Protein AF-A0A4R1R521-F1 (afdb_monomer)

Mean predicted aligned error: 3.1 Å

Nearest PDB structures (foldseek):
  2cay-assembly1_A  TM=6.892E-01  e=2.179E-04  Saccharomyces cerevisiae
  4kho-assembly1_A  TM=5.058E-01  e=1.022E-02  Thermochaetoides thermophila DSM 1495
  7nky-assembly1_Q  TM=4.926E-01  e=2.432E-02  Saccharomyces cerevisiae
  1v89-assembly1_A  TM=5.736E-01  e=7.802E-01  Homo sapiens

pLDDT: mean 95.19, std 4.78, range [71.81, 98.75]

Radius of gyration: 14.13 Å; Cα contacts (8 Å, |Δi|>4): 262; chains: 1; bounding box: 44×26×36 Å

Structure (mmCIF, N/CA/C/O backbone):
data_AF-A0A4R1R521-F1
#
_entry.id   AF-A0A4R1R521-F1
#
loop_
_atom_site.group_PDB
_atom_site.id
_atom_site.type_symbol
_atom_site.label_atom_id
_atom_site.label_alt_id
_atom_site.label_comp_id
_atom_site.label_asym_id
_atom_site.label_entity_id
_atom_site.label_seq_id
_atom_site.pdbx_PDB_ins_code
_atom_site.Cartn_x
_atom_site.Cartn_y
_atom_site.Cartn_z
_atom_site.occupancy
_atom_site.B_iso_or_equiv
_atom_site.auth_seq_id
_atom_site.auth_comp_id
_atom_site.auth_asym_id
_atom_site.auth_atom_id
_atom_site.pdbx_PDB_model_num
ATOM 1 N N . MET A 1 1 ? -5.331 -14.779 4.169 1.00 89.19 1 MET A N 1
ATOM 2 C CA . MET A 1 1 ? -5.510 -13.384 4.607 1.00 89.19 1 MET A CA 1
ATOM 3 C C . MET A 1 1 ? -6.998 -13.105 4.799 1.00 89.19 1 MET A C 1
ATOM 5 O O . MET A 1 1 ? -7.767 -13.283 3.865 1.00 89.19 1 MET A O 1
ATOM 9 N N . ASN A 1 2 ? -7.416 -12.733 6.007 1.00 93.88 2 ASN A N 1
ATOM 10 C CA . ASN A 1 2 ? -8.779 -12.344 6.363 1.00 93.88 2 ASN A CA 1
ATOM 11 C C . ASN A 1 2 ? -9.033 -10.861 6.036 1.00 93.88 2 ASN A C 1
ATOM 13 O O . ASN A 1 2 ? -8.809 -9.974 6.862 1.00 93.88 2 ASN A O 1
ATOM 17 N N . THR A 1 3 ? -9.507 -10.587 4.825 1.00 93.44 3 THR A N 1
ATOM 18 C CA . THR A 1 3 ? -9.765 -9.223 4.335 1.00 93.44 3 THR A CA 1
ATOM 19 C C . THR A 1 3 ? -10.976 -8.556 4.985 1.00 93.44 3 THR A C 1
ATOM 21 O O . THR A 1 3 ? -10.962 -7.340 5.160 1.00 93.44 3 THR A O 1
ATOM 24 N N . TYR A 1 4 ? -11.957 -9.334 5.460 1.00 95.19 4 TYR A N 1
ATOM 25 C CA . TYR A 1 4 ? -13.142 -8.830 6.173 1.00 95.19 4 TYR A CA 1
ATOM 26 C C . TYR A 1 4 ? -12.802 -8.030 7.435 1.00 95.19 4 TYR A C 1
ATOM 28 O O . TYR A 1 4 ? -13.605 -7.225 7.903 1.00 95.19 4 TYR A O 1
ATOM 36 N N . TYR A 1 5 ? -11.605 -8.210 8.002 1.00 97.44 5 TYR A N 1
ATOM 37 C CA . TYR A 1 5 ? -11.150 -7.370 9.105 1.00 97.44 5 TYR A CA 1
ATOM 38 C C . TYR A 1 5 ? -11.151 -5.877 8.736 1.00 97.44 5 TYR A C 1
ATOM 40 O O . TYR A 1 5 ? -11.484 -5.040 9.578 1.00 97.44 5 TYR A O 1
ATOM 48 N N . LEU A 1 6 ? -10.857 -5.526 7.481 1.00 97.69 6 LEU A N 1
ATOM 49 C CA . LEU A 1 6 ? -10.860 -4.133 7.036 1.00 97.69 6 LEU A CA 1
ATOM 50 C C . LEU A 1 6 ? -12.259 -3.499 7.107 1.00 97.69 6 LEU A C 1
ATOM 52 O O . LEU A 1 6 ? -12.378 -2.307 7.395 1.00 97.69 6 LEU A O 1
ATOM 56 N N . ASP A 1 7 ? -13.322 -4.292 6.950 1.00 97.81 7 ASP A N 1
ATOM 57 C CA . ASP A 1 7 ? -14.702 -3.832 7.133 1.00 97.81 7 ASP A CA 1
ATOM 58 C C . ASP A 1 7 ? -15.018 -3.494 8.593 1.00 97.81 7 ASP A C 1
ATOM 60 O O . ASP A 1 7 ? -15.930 -2.712 8.865 1.00 97.81 7 ASP A O 1
ATOM 64 N N . THR A 1 8 ? -14.251 -4.018 9.549 1.00 97.69 8 THR A N 1
ATOM 65 C CA . THR A 1 8 ? -14.429 -3.717 10.979 1.00 97.69 8 THR A CA 1
ATOM 66 C C . THR A 1 8 ? -13.727 -2.429 11.410 1.00 97.69 8 THR A C 1
ATOM 68 O O . THR A 1 8 ? -14.077 -1.850 12.439 1.00 97.69 8 THR A O 1
ATOM 71 N N . LEU A 1 9 ? -12.759 -1.947 10.622 1.00 98.06 9 LEU A N 1
ATOM 72 C CA . LEU A 1 9 ? -12.000 -0.744 10.950 1.00 98.06 9 LEU A CA 1
ATOM 73 C C . LEU A 1 9 ? -12.882 0.512 10.864 1.00 98.06 9 LEU A C 1
ATOM 75 O O . LEU A 1 9 ? -13.748 0.607 9.987 1.00 98.06 9 LEU A O 1
ATOM 79 N N . PRO A 1 10 ? -12.678 1.507 11.744 1.00 97.62 10 PRO A N 1
ATOM 80 C CA . PRO A 1 10 ? -13.381 2.776 11.632 1.00 97.62 10 PRO A CA 1
ATOM 81 C C . PRO A 1 10 ? -12.976 3.496 10.342 1.00 97.62 10 PRO A C 1
ATOM 83 O O . PRO A 1 10 ? -11.815 3.458 9.932 1.00 97.62 10 PRO A O 1
ATOM 86 N N . GLU A 1 11 ? -13.930 4.189 9.724 1.00 98.38 11 GLU A N 1
ATOM 87 C CA . GLU A 1 11 ? -13.616 5.100 8.628 1.00 98.38 11 GLU A CA 1
ATOM 88 C C . GLU A 1 11 ? -12.744 6.253 9.142 1.00 98.38 11 GLU A C 1
ATOM 90 O O . GLU A 1 11 ? -13.015 6.857 10.184 1.00 98.38 11 GLU A O 1
ATOM 95 N N . ILE A 1 12 ? -11.700 6.579 8.386 1.00 97.94 12 ILE A N 1
ATOM 96 C CA . ILE A 1 12 ? -10.869 7.755 8.609 1.00 97.94 12 ILE A CA 1
ATOM 97 C C . ILE A 1 12 ? -11.081 8.776 7.494 1.00 97.94 12 ILE A C 1
ATOM 99 O O . ILE A 1 12 ? -11.589 8.485 6.414 1.00 97.94 12 ILE A O 1
ATOM 103 N N . LYS A 1 13 ? -10.620 10.005 7.730 1.00 97.81 13 LYS A N 1
ATOM 104 C CA . LYS A 1 13 ? -10.702 11.080 6.740 1.00 97.81 13 LYS A CA 1
ATOM 105 C C . LYS A 1 13 ? -10.056 10.660 5.414 1.00 97.81 13 LYS A C 1
ATOM 107 O O . LYS A 1 13 ? -8.861 10.363 5.380 1.00 97.81 13 LYS A O 1
ATOM 112 N N . ASN A 1 14 ? -10.801 10.800 4.315 1.00 97.62 14 ASN A N 1
ATOM 113 C CA . ASN A 1 14 ? -10.278 10.715 2.950 1.00 97.62 14 ASN A CA 1
ATOM 114 C C . ASN A 1 14 ? -9.360 11.918 2.638 1.00 97.62 14 ASN A C 1
ATOM 116 O O . ASN A 1 14 ? -9.720 12.875 1.950 1.00 97.62 14 ASN A O 1
ATOM 120 N N . LYS A 1 15 ? -8.158 11.900 3.222 1.00 97.31 15 LYS A N 1
ATOM 121 C CA . LYS A 1 15 ? -7.185 13.000 3.222 1.00 97.31 15 LYS A CA 1
ATOM 122 C C . LYS A 1 15 ? -6.751 13.408 1.816 1.00 97.31 15 LYS A C 1
ATOM 124 O O . LYS A 1 15 ? -6.493 14.589 1.589 1.00 97.31 15 LYS A O 1
ATOM 129 N N . TYR A 1 16 ? -6.670 12.445 0.902 1.00 96.88 16 TYR A N 1
ATOM 130 C CA . TYR A 1 16 ? -6.206 12.656 -0.468 1.00 96.88 16 TYR A CA 1
ATOM 131 C C . TYR A 1 16 ? -7.339 12.749 -1.488 1.00 96.88 16 TYR A C 1
ATOM 133 O O . TYR A 1 16 ? -7.056 12.887 -2.671 1.00 96.88 16 TYR A O 1
ATOM 141 N N . LYS A 1 17 ? -8.600 12.753 -1.028 1.00 96.62 17 LYS A N 1
ATOM 142 C CA . LYS A 1 17 ? -9.797 12.919 -1.864 1.00 96.62 17 LYS A CA 1
ATOM 143 C C . LYS A 1 17 ? -9.856 11.912 -3.021 1.00 96.62 17 LYS A C 1
ATOM 145 O O . LYS A 1 17 ? -10.200 12.285 -4.139 1.00 96.62 17 LYS A O 1
ATOM 150 N N . VAL A 1 18 ? -9.500 10.653 -2.756 1.00 96.50 18 VAL A N 1
ATOM 151 C CA . VAL A 1 18 ? -9.624 9.589 -3.765 1.00 96.50 18 VAL A CA 1
ATOM 152 C C . VAL A 1 18 ? -11.097 9.339 -4.084 1.00 96.50 18 VAL A C 1
ATOM 154 O O . VAL A 1 18 ? -11.954 9.544 -3.218 1.00 96.50 18 VAL A O 1
ATOM 157 N N . ASN A 1 19 ? -11.383 8.899 -5.307 1.00 96.31 19 ASN A N 1
ATOM 158 C CA . ASN A 1 19 ? -12.733 8.515 -5.699 1.00 96.31 19 ASN A CA 1
ATOM 159 C C . ASN A 1 19 ? -13.084 7.153 -5.084 1.00 96.31 19 ASN A C 1
ATOM 161 O O . ASN A 1 19 ? -12.419 6.159 -5.379 1.00 96.31 19 ASN A O 1
ATOM 165 N N . LEU A 1 20 ? -14.100 7.130 -4.223 1.00 97.19 20 LEU A N 1
ATOM 166 C CA . LEU A 1 20 ? -14.534 5.925 -3.518 1.00 97.19 20 LEU A CA 1
ATOM 167 C C . LEU A 1 20 ? -15.644 5.222 -4.298 1.00 97.19 20 LEU A C 1
ATOM 169 O O . LEU A 1 20 ? -16.558 5.866 -4.815 1.00 97.19 20 LEU A O 1
ATOM 173 N N . GLN A 1 21 ? -15.568 3.898 -4.357 1.00 95.38 21 GLN A N 1
ATOM 174 C CA . GLN A 1 21 ? -16.639 3.054 -4.870 1.00 95.38 21 GLN A CA 1
ATOM 175 C C . GLN A 1 21 ? -17.781 2.924 -3.842 1.00 95.38 21 GLN A C 1
ATOM 177 O O . GLN A 1 21 ? -17.592 3.204 -2.653 1.00 95.38 21 GLN A O 1
ATOM 182 N N . PRO A 1 22 ? -18.995 2.514 -4.256 1.00 96.25 22 PRO A N 1
ATOM 183 C CA . PRO A 1 22 ? -20.082 2.247 -3.319 1.00 96.25 22 PRO A CA 1
ATOM 184 C C . PRO A 1 22 ? -19.669 1.256 -2.219 1.00 96.25 22 PRO A C 1
ATOM 186 O O . PRO A 1 22 ? -19.156 0.177 -2.501 1.00 96.25 22 PRO A O 1
ATOM 189 N N . GLY A 1 23 ? -19.895 1.624 -0.954 1.00 95.00 23 GLY A N 1
ATOM 190 C CA . GLY A 1 23 ? -19.520 0.800 0.204 1.00 95.00 23 GLY A CA 1
ATOM 191 C C . GLY A 1 23 ? -18.025 0.815 0.554 1.00 95.00 23 GLY A C 1
ATOM 192 O O . GLY A 1 23 ? -17.607 0.113 1.476 1.00 95.00 23 GLY A O 1
ATOM 193 N N . GLU A 1 24 ? -17.218 1.606 -0.155 1.00 97.38 24 GLU A N 1
ATOM 194 C CA . GLU A 1 24 ? -15.798 1.768 0.126 1.00 97.38 24 GLU A CA 1
ATOM 195 C C . GLU A 1 24 ? -15.579 2.864 1.180 1.00 97.38 24 GLU A C 1
ATOM 197 O O . GLU A 1 24 ? -16.088 3.980 1.061 1.00 97.38 24 GLU A O 1
ATOM 202 N N . LYS A 1 25 ? -14.789 2.559 2.211 1.00 98.00 25 LYS A N 1
ATOM 203 C CA . LYS A 1 25 ? -14.375 3.503 3.256 1.00 98.00 25 LYS A CA 1
ATOM 204 C C . LYS A 1 25 ? -12.867 3.520 3.397 1.00 98.00 25 LYS A C 1
ATOM 206 O O . LYS A 1 25 ? -12.207 2.488 3.298 1.00 98.00 25 LYS A O 1
ATOM 211 N N . VAL A 1 26 ? -12.310 4.692 3.675 1.00 98.69 26 VAL A N 1
ATOM 212 C CA . VAL A 1 26 ? -10.871 4.830 3.915 1.00 98.69 26 VAL A CA 1
ATOM 213 C C . VAL A 1 26 ? -10.543 4.327 5.316 1.00 98.69 26 VAL A C 1
ATOM 215 O O . VAL A 1 26 ? -11.147 4.781 6.282 1.00 98.69 26 VAL A O 1
ATOM 218 N N . VAL A 1 27 ? -9.562 3.433 5.433 1.00 98.56 27 VAL A N 1
ATOM 219 C CA . VAL A 1 27 ? -9.132 2.853 6.720 1.00 98.56 27 VAL A CA 1
ATOM 220 C C . VAL A 1 27 ? -7.688 3.209 7.069 1.00 98.56 27 VAL A C 1
ATOM 222 O O . VAL A 1 27 ? -7.311 3.205 8.238 1.00 98.56 27 VAL A O 1
ATOM 225 N N . PHE A 1 28 ? -6.876 3.587 6.078 1.00 98.62 28 PHE A N 1
ATOM 226 C CA . PHE A 1 28 ? -5.509 4.051 6.297 1.00 98.62 28 PHE A CA 1
ATOM 227 C C . PHE A 1 28 ? -5.060 5.019 5.194 1.00 98.62 28 PHE A C 1
ATOM 229 O O . PHE A 1 28 ? -5.441 4.896 4.033 1.00 98.62 28 PHE A O 1
ATOM 236 N N . THR A 1 29 ? -4.239 6.010 5.555 1.00 98.56 29 THR A N 1
ATOM 237 C CA . THR A 1 29 ? -3.585 6.904 4.588 1.00 98.56 29 THR A CA 1
ATOM 238 C C . THR A 1 29 ? -2.172 7.228 5.046 1.00 98.56 29 THR A C 1
ATOM 240 O O . THR A 1 29 ? -1.942 7.439 6.236 1.00 98.56 29 THR A O 1
ATOM 243 N N . ALA A 1 30 ? -1.233 7.343 4.109 1.00 98.25 30 ALA A N 1
ATOM 244 C CA . ALA A 1 30 ? 0.150 7.692 4.418 1.00 98.25 30 ALA A CA 1
ATOM 245 C C . ALA A 1 30 ? 0.811 8.509 3.303 1.00 98.25 30 ALA A C 1
ATOM 247 O O . ALA A 1 30 ? 0.355 8.522 2.159 1.00 98.25 30 ALA A O 1
ATOM 248 N N . LYS A 1 31 ? 1.885 9.221 3.660 1.00 97.75 31 LYS A N 1
ATOM 249 C CA . LYS A 1 31 ? 2.886 9.710 2.700 1.00 97.75 31 LYS A CA 1
ATOM 250 C C . LYS A 1 31 ? 4.139 8.844 2.867 1.00 97.75 31 LYS A C 1
ATOM 252 O O . LYS A 1 31 ? 4.851 9.043 3.861 1.00 97.75 31 LYS A O 1
ATOM 257 N N . PRO A 1 32 ? 4.375 7.857 1.988 1.00 97.19 32 PRO A N 1
ATOM 258 C CA . PRO A 1 32 ? 5.543 6.996 2.092 1.00 97.19 32 PRO A CA 1
ATOM 259 C C . PRO A 1 32 ? 6.820 7.785 1.755 1.00 97.19 32 PRO A C 1
ATOM 261 O O . PRO A 1 32 ? 6.760 8.907 1.262 1.00 97.19 32 PRO A O 1
ATOM 264 N N . TYR A 1 33 ? 7.985 7.199 2.026 1.00 96.62 33 TYR A N 1
ATOM 265 C CA . TYR A 1 33 ? 9.247 7.616 1.401 1.00 96.62 33 TYR A CA 1
ATOM 266 C C . TYR A 1 33 ? 9.301 7.231 -0.081 1.00 96.62 33 TYR A C 1
ATOM 268 O O . TYR A 1 33 ? 10.040 7.829 -0.851 1.00 96.62 33 TYR A O 1
ATOM 276 N N . GLY A 1 34 ? 8.530 6.214 -0.455 1.00 97.12 34 GLY A N 1
ATOM 277 C CA . GLY A 1 34 ? 8.346 5.760 -1.818 1.00 97.12 34 GLY A CA 1
ATOM 278 C C . GLY A 1 34 ? 7.652 4.405 -1.848 1.00 97.12 34 GLY A C 1
ATOM 279 O O . GLY A 1 34 ? 7.460 3.753 -0.812 1.00 97.12 34 GLY A O 1
ATOM 280 N N . PHE A 1 35 ? 7.283 3.980 -3.046 1.00 97.75 35 PHE A N 1
ATOM 281 C CA . PHE A 1 35 ? 6.857 2.616 -3.304 1.00 97.75 35 PHE A CA 1
ATOM 282 C C . PHE A 1 35 ? 7.507 2.084 -4.576 1.00 97.75 35 PHE A C 1
ATOM 284 O O . PHE A 1 35 ? 7.873 2.835 -5.482 1.00 97.75 35 PHE A O 1
ATOM 291 N N . ALA A 1 36 ? 7.699 0.776 -4.608 1.00 96.56 36 ALA A N 1
ATOM 292 C CA . ALA A 1 36 ? 8.455 0.089 -5.640 1.00 96.56 36 ALA A CA 1
ATOM 293 C C . ALA A 1 36 ? 7.770 -1.223 -6.021 1.00 96.56 36 ALA A C 1
ATOM 295 O O . ALA A 1 36 ? 6.921 -1.721 -5.283 1.00 96.56 36 ALA A O 1
ATOM 296 N N . ALA A 1 37 ? 8.172 -1.803 -7.146 1.00 95.94 37 ALA A N 1
ATOM 297 C CA . ALA A 1 37 ? 7.885 -3.197 -7.448 1.00 95.94 37 ALA A CA 1
ATOM 298 C C . ALA A 1 37 ? 8.545 -4.122 -6.406 1.00 95.94 37 ALA A C 1
ATOM 300 O O . ALA A 1 37 ? 9.496 -3.740 -5.714 1.00 95.94 37 ALA A O 1
ATOM 301 N N . ASP A 1 38 ? 8.097 -5.371 -6.335 1.00 94.81 38 ASP A N 1
ATOM 302 C CA . ASP A 1 38 ? 8.684 -6.435 -5.517 1.00 94.81 38 ASP A CA 1
ATOM 303 C C . ASP A 1 38 ? 10.166 -6.680 -5.818 1.00 94.81 38 ASP A C 1
ATOM 305 O O . ASP A 1 38 ? 10.883 -7.151 -4.941 1.00 94.81 38 ASP A O 1
ATOM 309 N N . THR A 1 39 ? 10.649 -6.296 -6.999 1.00 92.19 39 THR A N 1
ATOM 310 C CA . THR A 1 39 ? 12.066 -6.326 -7.401 1.00 92.19 39 THR A CA 1
ATOM 311 C C . THR A 1 39 ? 12.885 -5.143 -6.871 1.00 92.19 39 THR A C 1
ATOM 313 O O . THR A 1 39 ? 14.114 -5.194 -6.869 1.00 92.19 39 THR A O 1
ATOM 316 N N . GLY A 1 40 ? 12.230 -4.090 -6.372 1.00 92.62 40 GLY A N 1
ATOM 317 C CA . GLY A 1 40 ? 12.853 -2.848 -5.909 1.00 92.62 40 GLY A CA 1
ATOM 318 C C . GLY A 1 40 ? 12.873 -1.715 -6.942 1.00 92.62 40 GLY A C 1
ATOM 319 O O . GLY A 1 40 ? 13.330 -0.624 -6.607 1.00 92.62 40 GLY A O 1
ATOM 320 N N . THR A 1 41 ? 12.361 -1.926 -8.161 1.00 93.12 41 THR A N 1
ATOM 321 C CA . THR A 1 41 ? 12.198 -0.854 -9.160 1.00 93.12 41 THR A CA 1
ATOM 322 C C . THR A 1 41 ? 11.263 0.229 -8.627 1.00 93.12 41 THR A C 1
ATOM 324 O O . THR A 1 41 ? 10.111 -0.061 -8.311 1.00 93.12 41 THR A O 1
ATOM 327 N N . LEU A 1 42 ? 11.750 1.468 -8.529 1.00 94.19 42 LEU A N 1
ATOM 328 C CA . LEU A 1 42 ? 10.987 2.592 -7.985 1.00 94.19 42 LEU A CA 1
ATOM 329 C C . LEU A 1 42 ? 9.777 2.919 -8.874 1.00 94.19 42 LEU A C 1
ATOM 331 O O . LEU A 1 42 ? 9.926 3.116 -10.078 1.00 94.19 42 LEU A O 1
ATOM 335 N N . LEU A 1 43 ? 8.595 3.002 -8.261 1.00 95.19 43 LEU A N 1
ATOM 336 C CA . LEU A 1 43 ? 7.332 3.342 -8.926 1.00 95.19 43 LEU A CA 1
ATOM 337 C C . LEU A 1 43 ? 6.793 4.704 -8.476 1.00 95.19 43 LEU A C 1
ATOM 339 O O . LEU A 1 43 ? 6.108 5.376 -9.243 1.00 95.19 43 LEU A O 1
ATOM 343 N N . GLY A 1 44 ? 7.121 5.130 -7.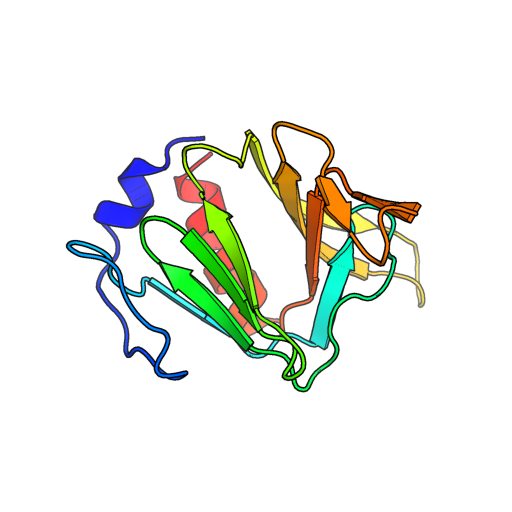258 1.00 96.62 44 GLY A N 1
ATOM 344 C CA . GLY A 1 44 ? 6.813 6.459 -6.749 1.00 96.62 44 GLY A CA 1
ATOM 345 C C . GLY A 1 44 ? 7.734 6.849 -5.600 1.00 96.62 44 GLY A C 1
ATOM 346 O O . GLY A 1 44 ? 8.237 5.990 -4.874 1.00 96.62 44 GLY A O 1
ATOM 347 N N . ASP A 1 45 ? 7.958 8.149 -5.446 1.00 95.81 45 ASP A N 1
ATOM 348 C CA . ASP A 1 45 ? 8.868 8.750 -4.468 1.00 95.81 45 ASP A CA 1
ATOM 349 C C . ASP A 1 45 ? 8.111 9.338 -3.258 1.00 95.81 45 ASP A C 1
ATOM 351 O O . ASP A 1 45 ? 6.977 8.944 -2.963 1.00 95.81 45 ASP A O 1
ATOM 355 N N . ASP A 1 46 ? 8.726 10.276 -2.538 1.00 94.56 46 ASP A N 1
ATOM 356 C CA . ASP A 1 46 ? 8.172 10.904 -1.337 1.00 94.56 46 ASP A CA 1
ATOM 357 C C . ASP A 1 46 ? 7.035 11.909 -1.613 1.00 94.56 46 ASP A C 1
ATOM 359 O O . ASP A 1 46 ? 6.368 12.374 -0.678 1.00 94.56 46 ASP A O 1
ATOM 363 N N . THR A 1 47 ? 6.758 12.204 -2.887 1.00 96.12 47 THR A N 1
ATOM 364 C CA . THR A 1 47 ? 5.565 12.948 -3.312 1.00 96.12 47 THR A CA 1
ATOM 365 C C . THR A 1 47 ? 4.318 12.064 -3.377 1.00 96.12 47 THR A C 1
ATOM 367 O O . THR A 1 47 ? 3.194 12.586 -3.377 1.00 96.12 47 THR A O 1
ATOM 370 N N . SER A 1 48 ? 4.511 10.741 -3.348 1.00 97.94 48 SER A N 1
ATOM 371 C CA . SER A 1 48 ? 3.445 9.750 -3.459 1.00 97.94 48 SER A CA 1
ATOM 372 C C . SER A 1 48 ? 2.462 9.789 -2.287 1.00 97.94 48 SER A C 1
ATOM 374 O O . SER A 1 48 ? 2.742 10.272 -1.182 1.00 97.94 48 SER A O 1
ATOM 376 N N . ARG A 1 49 ? 1.271 9.239 -2.518 1.00 98.31 49 ARG A N 1
ATOM 377 C CA . ARG A 1 49 ? 0.174 9.154 -1.552 1.00 98.31 49 ARG A CA 1
ATOM 378 C C . ARG A 1 49 ? -0.397 7.750 -1.584 1.00 98.31 49 ARG A C 1
ATOM 380 O O . ARG A 1 49 ? -0.792 7.269 -2.639 1.00 98.31 49 ARG A O 1
ATOM 387 N N . ILE A 1 50 ? -0.456 7.115 -0.417 1.00 98.50 50 ILE A N 1
ATOM 388 C CA . ILE A 1 50 ? -1.100 5.811 -0.272 1.00 98.50 50 ILE A CA 1
ATOM 389 C C . ILE A 1 50 ? -2.416 6.006 0.466 1.00 98.50 50 ILE A C 1
ATOM 391 O O . ILE A 1 50 ? -2.430 6.584 1.559 1.00 98.50 50 ILE A O 1
ATOM 395 N N . THR A 1 51 ? -3.495 5.508 -0.124 1.00 98.75 51 THR A N 1
ATOM 396 C CA . THR A 1 51 ? -4.794 5.337 0.522 1.00 98.75 51 THR A CA 1
ATOM 397 C C . THR A 1 51 ? -5.128 3.856 0.526 1.00 98.75 51 THR A C 1
ATOM 399 O O . THR A 1 51 ? -5.090 3.216 -0.515 1.00 98.75 51 THR A O 1
ATOM 402 N N . VAL A 1 52 ? -5.476 3.318 1.687 1.00 98.62 52 VAL A N 1
ATOM 403 C CA . VAL A 1 52 ? -6.030 1.971 1.813 1.00 98.62 52 VAL A CA 1
ATOM 404 C C . VAL A 1 52 ? -7.471 2.116 2.259 1.00 98.62 52 VAL A C 1
ATOM 406 O O . VAL A 1 52 ? -7.777 2.841 3.216 1.00 98.62 52 VAL A O 1
ATOM 409 N N . THR A 1 53 ? -8.350 1.441 1.543 1.00 98.75 53 THR A N 1
ATOM 410 C CA . THR A 1 53 ? -9.762 1.324 1.871 1.00 98.75 53 THR A CA 1
ATOM 411 C C . THR A 1 53 ? -10.054 -0.077 2.390 1.00 98.75 53 THR A C 1
ATOM 413 O O . THR A 1 53 ? -9.157 -0.915 2.489 1.00 98.75 53 THR A O 1
ATOM 416 N N . ASN A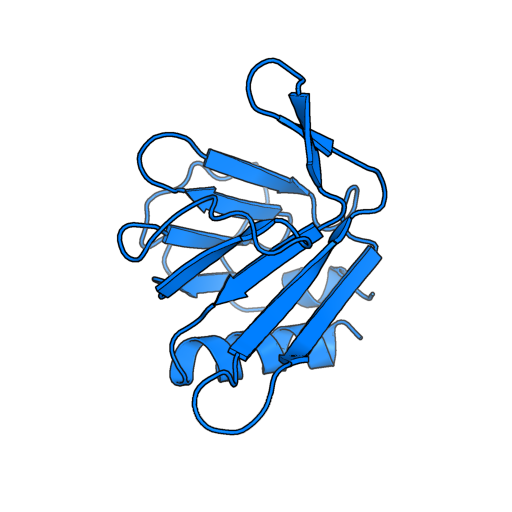 1 54 ? -11.305 -0.351 2.741 1.00 98.38 54 ASN A N 1
ATOM 417 C CA . ASN A 1 54 ? -11.727 -1.715 3.039 1.00 98.38 54 ASN A CA 1
ATOM 418 C C . ASN A 1 54 ? -11.733 -2.654 1.821 1.00 98.38 54 ASN A C 1
ATOM 420 O O . ASN A 1 54 ? -11.895 -3.853 2.008 1.00 98.38 54 ASN A O 1
ATOM 424 N N . GLN A 1 55 ? -11.531 -2.138 0.604 1.00 98.12 55 GLN A N 1
ATOM 425 C CA . GLN A 1 55 ? -11.591 -2.929 -0.629 1.00 98.12 55 GLN A CA 1
ATOM 426 C C . GLN A 1 55 ? -10.285 -2.883 -1.434 1.00 98.12 55 GLN A C 1
ATOM 428 O O . GLN A 1 55 ? -9.906 -3.872 -2.053 1.00 98.12 55 GLN A O 1
ATOM 433 N N . ARG A 1 56 ? -9.574 -1.748 -1.438 1.00 98.19 56 ARG A N 1
ATOM 434 C CA . ARG A 1 56 ? -8.464 -1.485 -2.363 1.00 98.19 56 ARG A CA 1
ATOM 435 C C . ARG A 1 56 ? -7.288 -0.774 -1.705 1.00 98.19 56 ARG A C 1
ATOM 437 O O . ARG A 1 56 ? -7.434 -0.031 -0.732 1.00 98.19 56 ARG A O 1
ATOM 444 N N . ILE A 1 57 ? -6.111 -0.935 -2.302 1.00 98.44 57 ILE A N 1
ATOM 445 C CA . ILE A 1 57 ? -4.962 -0.050 -2.088 1.00 98.44 57 ILE A CA 1
ATOM 446 C C . ILE A 1 57 ? -4.843 0.859 -3.309 1.00 98.44 57 ILE A C 1
ATOM 448 O O . ILE A 1 57 ? -4.760 0.385 -4.438 1.00 98.44 57 ILE A O 1
ATOM 452 N N . LEU A 1 58 ? -4.807 2.168 -3.075 1.00 98.44 58 LEU A N 1
ATOM 453 C CA . LEU A 1 58 ? -4.541 3.182 -4.086 1.00 98.44 58 LEU A CA 1
ATOM 454 C C . LEU A 1 58 ? -3.171 3.808 -3.820 1.00 98.44 58 LEU A C 1
ATOM 456 O O . LEU A 1 58 ? -2.966 4.444 -2.780 1.00 98.44 58 LEU A O 1
ATOM 460 N N . ALA A 1 59 ? -2.245 3.640 -4.762 1.00 97.88 59 ALA A N 1
ATOM 461 C CA . ALA A 1 59 ? -0.919 4.244 -4.731 1.00 97.88 59 ALA A CA 1
ATOM 462 C C . ALA A 1 59 ? -0.781 5.288 -5.847 1.00 97.88 59 ALA A C 1
ATOM 464 O O . ALA A 1 59 ? -0.614 4.959 -7.019 1.00 97.88 59 ALA A O 1
ATOM 465 N N . ASP A 1 60 ? -0.868 6.559 -5.466 1.00 97.50 60 ASP A N 1
ATOM 466 C CA . ASP A 1 60 ? -0.768 7.721 -6.352 1.00 97.50 60 ASP A CA 1
ATOM 467 C C . ASP A 1 60 ? 0.668 8.260 -6.322 1.00 97.50 60 ASP A C 1
ATOM 469 O O . ASP A 1 60 ? 1.137 8.692 -5.268 1.00 97.50 60 ASP A O 1
ATOM 473 N N . ASN A 1 61 ? 1.368 8.232 -7.459 1.00 96.06 61 ASN A N 1
ATOM 474 C CA . ASN A 1 61 ? 2.722 8.785 -7.608 1.00 96.06 61 ASN A CA 1
ATOM 475 C C . ASN A 1 61 ? 2.737 10.172 -8.277 1.00 96.06 61 ASN A C 1
ATOM 477 O O . ASN A 1 61 ? 3.778 10.607 -8.761 1.00 96.06 61 ASN A O 1
ATOM 481 N N . THR A 1 62 ? 1.590 10.854 -8.347 1.00 94.69 62 THR A N 1
ATOM 482 C CA . THR A 1 62 ? 1.332 12.134 -9.037 1.00 94.69 62 THR A CA 1
ATOM 483 C C . THR A 1 62 ? 1.323 12.093 -10.568 1.00 94.69 62 THR A C 1
ATOM 485 O O . THR A 1 62 ? 0.793 13.015 -11.187 1.00 94.69 62 THR A O 1
ATOM 488 N N . LEU A 1 63 ? 1.842 11.027 -11.183 1.00 91.88 63 LEU A N 1
ATOM 489 C CA . LEU A 1 63 ? 1.776 10.782 -12.630 1.00 91.88 63 LEU A CA 1
ATOM 490 C C . LEU A 1 63 ? 0.648 9.810 -13.000 1.00 91.88 63 LEU A C 1
ATOM 492 O O . LEU A 1 63 ? 0.127 9.851 -14.112 1.00 91.88 63 LEU A O 1
ATOM 496 N N . GLY A 1 64 ? 0.271 8.941 -12.068 1.00 92.06 64 GLY A N 1
ATOM 497 C CA . GLY A 1 64 ? -0.792 7.963 -12.210 1.00 92.06 64 GLY A CA 1
ATOM 498 C C . GLY A 1 64 ? -1.125 7.300 -10.878 1.00 92.06 64 GLY A C 1
ATOM 499 O O . GLY A 1 64 ? -0.397 7.426 -9.889 1.00 92.06 64 GLY A O 1
ATOM 500 N N . ILE A 1 65 ? -2.248 6.588 -10.869 1.00 94.19 65 ILE A N 1
ATOM 501 C CA . ILE A 1 65 ? -2.742 5.866 -9.700 1.00 94.19 65 ILE A CA 1
ATOM 502 C C . ILE A 1 65 ? -2.697 4.377 -10.011 1.00 94.19 65 ILE A C 1
ATOM 504 O O . ILE A 1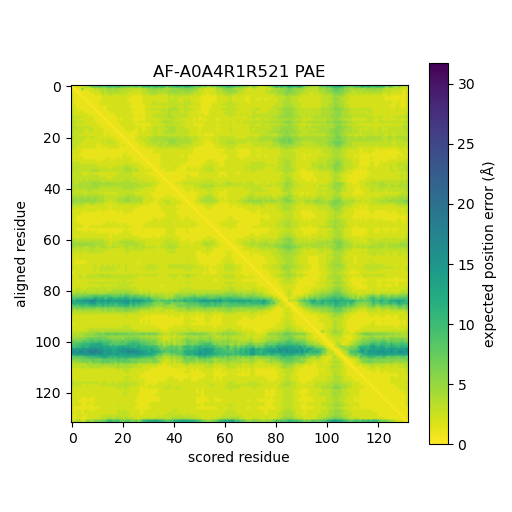 65 ? -3.234 3.925 -11.020 1.00 94.19 65 ILE A O 1
ATOM 508 N N . TRP A 1 66 ? -2.052 3.630 -9.126 1.00 93.75 66 TRP A N 1
ATOM 509 C CA . TRP A 1 66 ? -2.108 2.180 -9.104 1.00 93.75 66 TRP A CA 1
ATOM 510 C C . TRP A 1 66 ? -3.228 1.760 -8.169 1.00 93.75 66 TRP A C 1
ATOM 512 O O . TRP A 1 66 ? -3.221 2.129 -6.994 1.00 93.75 66 TRP A O 1
ATOM 522 N N . GLU A 1 67 ? -4.179 1.003 -8.696 1.00 95.88 67 GLU A N 1
ATOM 523 C CA . GLU A 1 67 ? -5.306 0.471 -7.942 1.00 95.88 67 GLU A CA 1
ATOM 524 C C . GLU A 1 67 ? -5.130 -1.038 -7.808 1.00 95.88 67 GLU A C 1
ATOM 526 O O . GLU A 1 67 ? -4.925 -1.733 -8.800 1.00 95.88 67 GLU A O 1
ATOM 531 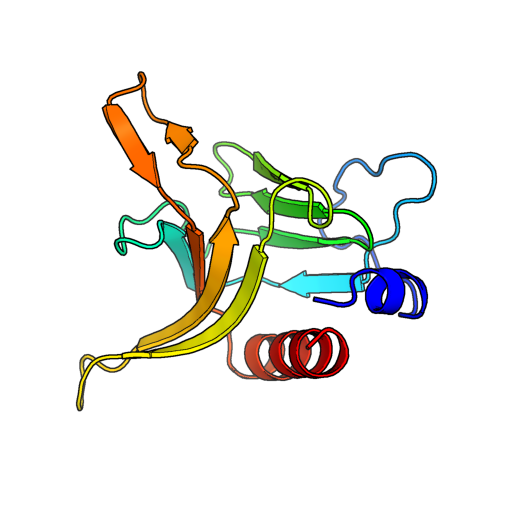N N . ILE A 1 68 ? -5.160 -1.522 -6.571 1.00 96.75 68 ILE A N 1
ATOM 532 C CA . ILE A 1 68 ? -4.976 -2.930 -6.219 1.00 96.75 68 ILE A CA 1
ATOM 533 C C . ILE A 1 68 ? -6.236 -3.378 -5.496 1.00 96.75 68 ILE A C 1
ATOM 535 O O . ILE A 1 68 ? -6.539 -2.825 -4.434 1.00 96.75 68 ILE A O 1
ATOM 539 N N . ASP A 1 69 ? -6.951 -4.360 -6.037 1.00 96.94 69 ASP A N 1
ATOM 540 C CA . ASP A 1 69 ? -8.066 -4.980 -5.329 1.00 96.94 69 ASP A CA 1
ATOM 541 C C . ASP A 1 69 ? -7.525 -5.950 -4.273 1.00 96.94 69 ASP A C 1
ATOM 543 O O . ASP A 1 69 ? -6.764 -6.870 -4.570 1.00 96.94 69 ASP A O 1
ATOM 547 N N . ILE A 1 70 ? -7.864 -5.720 -3.005 1.00 96.81 70 ILE A N 1
ATOM 548 C CA . ILE A 1 70 ? -7.293 -6.496 -1.900 1.00 96.81 70 ILE A CA 1
ATOM 549 C C . ILE A 1 70 ? -7.818 -7.936 -1.909 1.00 96.81 70 ILE A C 1
ATOM 551 O O . ILE A 1 70 ? -7.077 -8.845 -1.540 1.00 96.81 70 ILE A O 1
ATOM 555 N N . VAL A 1 71 ? -9.076 -8.152 -2.296 1.00 95.06 71 VAL A N 1
ATOM 556 C CA . VAL A 1 71 ? -9.694 -9.484 -2.297 1.00 95.06 71 VAL A CA 1
ATOM 557 C C . VAL A 1 71 ? -9.283 -10.253 -3.544 1.00 95.06 71 VAL A C 1
ATOM 559 O O . VAL A 1 71 ? -8.916 -11.423 -3.451 1.00 95.06 71 VAL A O 1
ATOM 562 N N . GLU A 1 72 ? -9.329 -9.590 -4.696 1.00 95.56 72 GLU A N 1
ATOM 563 C CA . GLU A 1 72 ? -9.114 -10.235 -5.988 1.00 95.56 72 GLU A CA 1
ATOM 564 C C . GLU A 1 72 ? -7.638 -10.361 -6.355 1.00 95.56 72 GLU A C 1
ATOM 566 O O . GLU A 1 72 ? -7.279 -11.321 -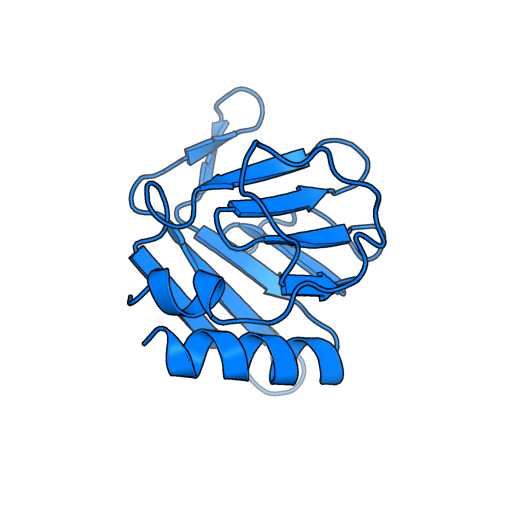7.033 1.00 95.56 72 GLU A O 1
ATOM 571 N N . ASP A 1 73 ? -6.770 -9.432 -5.942 1.00 96.62 73 ASP A N 1
ATOM 572 C CA . ASP A 1 73 ? -5.384 -9.410 -6.415 1.00 96.62 73 ASP A CA 1
ATOM 573 C C . ASP A 1 73 ? -4.340 -9.789 -5.353 1.00 96.62 73 ASP A C 1
ATOM 575 O O . ASP A 1 73 ? -3.241 -10.195 -5.731 1.00 96.62 73 ASP A O 1
ATOM 579 N N . VAL A 1 74 ? -4.616 -9.682 -4.046 1.00 97.31 74 VAL A N 1
ATOM 580 C CA . VAL A 1 74 ? -3.582 -9.837 -3.000 1.00 97.31 74 VAL A CA 1
ATOM 581 C C . VAL A 1 74 ? -3.615 -11.212 -2.330 1.00 97.31 74 VAL A C 1
ATOM 583 O O . VAL A 1 74 ? -4.623 -11.636 -1.773 1.00 97.31 74 VAL A O 1
ATOM 586 N N . VAL A 1 75 ? -2.462 -11.887 -2.299 1.00 96.25 75 VAL A N 1
ATOM 587 C CA . VAL A 1 75 ? -2.290 -13.188 -1.621 1.00 96.25 75 VAL A CA 1
ATOM 588 C C . VAL A 1 75 ? -1.740 -13.027 -0.209 1.00 96.25 75 VAL A C 1
ATOM 590 O O . VAL A 1 75 ? -2.117 -13.770 0.697 1.00 96.25 75 VAL A O 1
ATOM 593 N N . ASP A 1 76 ? -0.835 -12.068 -0.023 1.00 96.62 76 ASP A N 1
ATOM 594 C CA . ASP A 1 76 ? -0.134 -11.862 1.238 1.00 96.62 76 ASP A CA 1
ATOM 595 C C . ASP A 1 76 ? 0.239 -10.394 1.436 1.00 96.62 76 ASP A C 1
ATOM 597 O O . ASP A 1 76 ? 0.612 -9.693 0.491 1.00 96.62 76 ASP A O 1
ATOM 601 N N . MET A 1 77 ? 0.188 -9.951 2.689 1.00 98.12 77 MET A N 1
ATOM 602 C CA . MET A 1 77 ? 0.750 -8.683 3.122 1.00 98.12 77 MET A CA 1
ATOM 603 C C . MET A 1 77 ? 1.604 -8.942 4.348 1.00 98.12 77 MET A C 1
ATOM 605 O O . MET A 1 77 ? 1.138 -9.530 5.320 1.00 98.12 77 MET A O 1
ATOM 609 N N . ARG A 1 78 ? 2.847 -8.469 4.336 1.00 97.00 78 ARG A N 1
ATOM 610 C CA . ARG A 1 78 ? 3.726 -8.612 5.494 1.00 97.00 78 ARG A CA 1
ATOM 611 C C . ARG A 1 78 ? 4.793 -7.550 5.524 1.00 97.00 78 ARG A C 1
ATOM 613 O O . ARG A 1 78 ? 5.177 -6.976 4.507 1.00 97.00 78 ARG A O 1
ATOM 620 N N . LYS A 1 79 ? 5.315 -7.310 6.714 1.00 97.50 79 LYS A N 1
ATOM 621 C CA . LYS A 1 79 ? 6.486 -6.470 6.877 1.00 97.50 79 LYS A CA 1
ATOM 622 C C . LYS A 1 79 ? 7.753 -7.264 6.623 1.00 97.50 79 LYS A C 1
ATOM 624 O O . LYS A 1 79 ? 7.942 -8.342 7.174 1.00 97.50 79 LYS A O 1
ATOM 629 N N . GLU A 1 80 ? 8.647 -6.671 5.852 1.00 97.31 80 GLU A N 1
ATOM 630 C CA . GLU A 1 80 ? 9.927 -7.257 5.490 1.00 97.31 80 GLU A CA 1
ATOM 631 C C . GLU A 1 80 ? 11.083 -6.351 5.901 1.00 97.31 80 GLU A C 1
ATOM 633 O O . GLU A 1 80 ? 10.986 -5.117 5.923 1.00 97.31 80 GLU A O 1
ATOM 638 N N . LYS A 1 81 ? 12.205 -6.990 6.232 1.00 96.06 81 LYS A N 1
ATOM 639 C CA . LYS A 1 81 ? 13.474 -6.330 6.547 1.00 96.06 81 LYS A CA 1
ATOM 640 C C . LYS A 1 81 ? 14.584 -7.015 5.772 1.00 96.06 81 LYS A C 1
ATOM 642 O O . LYS A 1 81 ? 14.902 -8.168 6.039 1.00 96.06 81 LYS A O 1
ATOM 647 N N . ILE A 1 82 ? 15.211 -6.282 4.860 1.00 94.38 82 ILE A N 1
ATOM 648 C CA . ILE A 1 82 ? 16.314 -6.794 4.040 1.00 94.38 82 ILE A CA 1
ATOM 649 C C . ILE A 1 82 ? 17.572 -5.944 4.218 1.00 94.38 82 ILE A C 1
ATOM 651 O O . ILE A 1 82 ? 17.525 -4.826 4.735 1.00 94.38 82 ILE A O 1
ATOM 655 N N . GLY A 1 83 ? 18.703 -6.472 3.752 1.00 92.19 83 GLY A N 1
ATOM 656 C CA . GLY A 1 83 ? 19.997 -5.795 3.814 1.00 92.19 83 GLY A CA 1
ATOM 657 C C . GLY A 1 83 ? 20.655 -5.851 5.196 1.00 92.19 83 GLY A C 1
ATOM 658 O O . GLY A 1 83 ? 20.139 -6.434 6.150 1.00 92.19 83 GLY A O 1
ATOM 659 N N . LYS A 1 84 ? 21.849 -5.262 5.295 1.00 91.00 84 LYS A N 1
ATOM 660 C CA . LYS A 1 84 ? 22.650 -5.185 6.527 1.00 91.00 84 LYS A CA 1
ATOM 661 C C . LYS A 1 84 ? 23.224 -3.775 6.678 1.00 91.00 84 LYS A C 1
ATOM 663 O O . LYS A 1 84 ? 23.476 -3.099 5.682 1.00 91.00 84 LYS A O 1
ATOM 668 N N . PHE A 1 85 ? 23.464 -3.354 7.920 1.00 89.00 85 PHE A N 1
ATOM 669 C CA . PHE A 1 85 ? 24.075 -2.060 8.255 1.00 89.00 85 PHE A CA 1
ATOM 670 C C . PHE A 1 85 ? 23.383 -0.870 7.559 1.00 89.00 85 PHE A C 1
ATOM 672 O O . PHE A 1 85 ? 22.174 -0.703 7.701 1.00 89.00 85 PHE A O 1
ATOM 679 N N . LEU A 1 86 ? 24.138 -0.060 6.809 1.00 85.44 86 LEU A N 1
ATOM 680 C CA . LEU A 1 86 ? 23.660 1.145 6.123 1.00 85.44 86 LEU A CA 1
ATOM 681 C C . LEU A 1 86 ? 22.720 0.850 4.941 1.00 85.44 86 LEU A C 1
ATOM 683 O O . LEU A 1 86 ? 22.009 1.745 4.503 1.00 85.44 86 LEU A O 1
ATOM 687 N N . ALA A 1 87 ? 22.681 -0.392 4.448 1.00 86.56 87 ALA A N 1
ATOM 688 C CA . ALA A 1 87 ? 21.798 -0.817 3.359 1.00 86.56 87 ALA A CA 1
ATOM 689 C C . ALA A 1 87 ? 20.501 -1.477 3.863 1.00 86.56 87 ALA A C 1
ATOM 691 O O . ALA A 1 87 ? 19.812 -2.155 3.099 1.00 86.56 87 ALA A O 1
ATOM 692 N N . LYS A 1 88 ? 20.183 -1.345 5.158 1.00 93.00 88 LYS A N 1
ATOM 693 C CA . LYS A 1 88 ? 18.962 -1.918 5.726 1.00 93.00 88 LYS A CA 1
ATOM 694 C C . LYS A 1 88 ? 17.735 -1.213 5.152 1.00 93.00 88 LYS A C 1
ATOM 696 O O . LYS A 1 88 ? 17.625 0.007 5.225 1.00 93.00 88 LYS A O 1
ATOM 701 N N . GLN A 1 89 ? 16.791 -1.999 4.655 1.00 93.62 89 GLN A N 1
ATOM 702 C CA . GLN A 1 89 ? 15.489 -1.517 4.213 1.00 93.62 89 GLN A CA 1
ATOM 703 C C . GLN A 1 89 ? 14.388 -2.198 5.019 1.00 93.62 89 GLN A C 1
ATOM 705 O O . GLN A 1 89 ? 14.503 -3.367 5.386 1.00 93.62 89 GLN A O 1
ATOM 710 N N . GLU A 1 90 ? 13.328 -1.447 5.290 1.00 96.31 90 GLU A N 1
ATOM 711 C CA . GLU A 1 90 ? 12.121 -1.905 5.974 1.00 96.31 90 GLU A CA 1
ATOM 712 C C . GLU A 1 90 ? 10.920 -1.419 5.161 1.00 96.31 90 GLU A C 1
ATOM 714 O O . GLU A 1 90 ? 10.837 -0.235 4.819 1.00 96.31 90 GLU A O 1
ATOM 719 N N . PHE A 1 91 ? 10.033 -2.340 4.796 1.00 97.94 91 PHE A N 1
ATOM 720 C C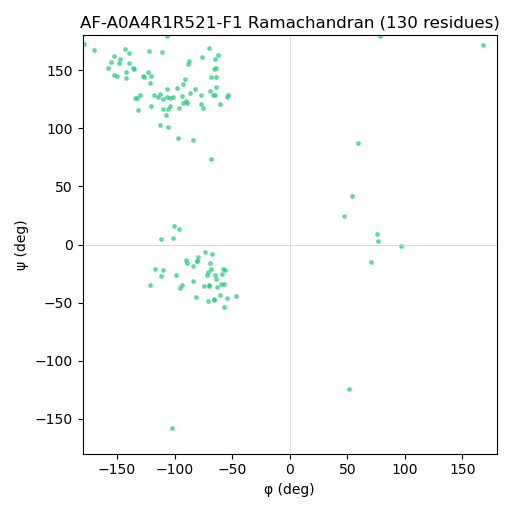A . PHE A 1 91 ? 8.869 -2.062 3.956 1.00 97.94 91 PHE A CA 1
ATOM 721 C C . PHE A 1 91 ? 7.734 -3.041 4.244 1.00 97.94 91 PHE A C 1
ATOM 723 O O . PHE A 1 91 ? 7.955 -4.113 4.803 1.00 97.94 91 PHE A O 1
ATOM 730 N N . ILE A 1 92 ? 6.525 -2.672 3.831 1.00 98.38 92 ILE A N 1
ATOM 731 C CA . ILE A 1 92 ? 5.419 -3.617 3.689 1.00 98.38 92 ILE A CA 1
ATOM 732 C C . ILE A 1 92 ? 5.467 -4.190 2.277 1.00 98.38 92 ILE A C 1
ATOM 734 O O . ILE A 1 92 ? 5.434 -3.433 1.308 1.00 98.38 92 ILE A O 1
ATOM 738 N N . LEU A 1 93 ? 5.570 -5.510 2.172 1.00 98.25 93 LEU A N 1
ATOM 739 C CA . LEU A 1 93 ? 5.424 -6.250 0.930 1.00 98.25 93 LEU A CA 1
ATOM 740 C C . LEU A 1 93 ? 3.955 -6.641 0.760 1.00 98.25 93 LEU A C 1
ATOM 742 O O . LEU A 1 93 ? 3.398 -7.309 1.626 1.00 98.25 93 LEU A O 1
ATOM 746 N N . VAL A 1 94 ? 3.360 -6.245 -0.361 1.00 98.25 94 VAL A N 1
ATOM 747 C CA . VAL A 1 94 ? 2.048 -6.708 -0.826 1.00 98.25 94 VAL A CA 1
ATOM 748 C C . VAL A 1 94 ? 2.296 -7.638 -2.005 1.00 98.25 94 VAL A C 1
ATOM 750 O O . VAL A 1 94 ? 2.785 -7.187 -3.039 1.00 98.25 94 VAL A O 1
ATOM 753 N N . SER A 1 95 ? 2.023 -8.929 -1.832 1.00 97.62 95 SER A N 1
ATOM 754 C CA . SER A 1 95 ? 2.252 -9.961 -2.849 1.00 97.62 95 SER A CA 1
ATOM 755 C C . SER A 1 95 ? 0.980 -10.188 -3.660 1.00 97.62 95 SER A C 1
ATOM 757 O O . SER A 1 95 ? -0.082 -10.440 -3.087 1.00 97.62 95 SER A O 1
ATOM 759 N N . MET A 1 96 ? 1.098 -10.122 -4.982 1.00 97.31 96 MET A N 1
ATOM 760 C CA . MET A 1 96 ? -0.018 -10.268 -5.914 1.00 97.31 96 MET A CA 1
ATOM 761 C C . MET A 1 96 ? -0.245 -11.740 -6.278 1.00 97.31 96 MET A C 1
ATOM 763 O O . MET A 1 96 ? 0.680 -12.551 -6.237 1.00 97.31 96 MET A O 1
ATOM 767 N N . ASN A 1 97 ? -1.464 -12.090 -6.680 1.00 96.00 97 ASN A N 1
ATOM 768 C CA . ASN A 1 97 ? -1.828 -13.439 -7.128 1.00 96.00 97 ASN A CA 1
ATOM 769 C C . ASN A 1 97 ? -1.413 -13.751 -8.571 1.00 96.00 97 ASN A C 1
ATOM 771 O O . ASN A 1 97 ? -1.490 -14.902 -9.002 1.00 96.00 97 ASN A O 1
ATOM 775 N N . LYS A 1 98 ? -0.978 -12.734 -9.315 1.00 93.31 98 LYS A N 1
ATOM 776 C CA . LYS A 1 98 ? -0.530 -12.821 -10.703 1.00 93.31 98 LYS A CA 1
ATOM 777 C C . LYS A 1 98 ? 0.558 -11.789 -10.977 1.00 93.31 98 LYS A C 1
ATOM 779 O O . LYS A 1 98 ? 0.625 -10.746 -10.326 1.00 93.31 98 LYS A O 1
ATOM 784 N N . GLU A 1 99 ? 1.375 -12.075 -11.983 1.00 93.31 99 GLU A N 1
ATOM 785 C CA . GLU A 1 99 ? 2.333 -11.113 -12.519 1.00 93.31 99 GLU A CA 1
ATOM 786 C C . GLU A 1 99 ? 1.582 -9.992 -13.251 1.00 93.31 99 GLU A C 1
ATOM 788 O O . GLU A 1 99 ? 0.705 -10.249 -14.080 1.00 93.31 99 GLU A O 1
ATOM 793 N N . LEU A 1 100 ? 1.940 -8.743 -12.963 1.00 89.88 100 LEU A N 1
ATOM 794 C CA . LEU A 1 100 ? 1.409 -7.563 -13.633 1.00 89.88 100 LEU A CA 1
ATOM 795 C C . LEU A 1 100 ? 2.461 -6.976 -14.568 1.00 89.88 100 LEU A C 1
ATOM 797 O O . LEU A 1 100 ? 3.611 -6.774 -14.178 1.00 89.88 100 LEU A O 1
ATOM 801 N N . THR A 1 101 ? 2.052 -6.653 -15.794 1.00 86.88 101 THR A N 1
ATOM 802 C CA . THR A 1 101 ? 2.888 -5.942 -16.767 1.00 86.88 101 THR A CA 1
ATOM 803 C C . THR A 1 101 ? 2.572 -4.453 -16.780 1.00 86.88 101 THR A C 1
ATOM 805 O O . THR A 1 101 ? 1.408 -4.067 -16.869 1.00 86.88 101 THR A O 1
ATOM 808 N N . PHE A 1 102 ? 3.602 -3.613 -16.773 1.00 80.94 102 PHE A N 1
ATOM 809 C CA . PHE A 1 102 ? 3.483 -2.159 -16.818 1.00 80.94 102 PHE A CA 1
ATOM 810 C C . PHE A 1 102 ? 4.596 -1.536 -17.668 1.00 80.94 102 PHE A C 1
ATOM 812 O O . PHE A 1 102 ? 5.539 -2.216 -18.066 1.00 80.94 102 PHE A O 1
ATOM 819 N N . GLY A 1 103 ? 4.467 -0.242 -17.988 1.00 71.81 103 GLY A N 1
ATOM 820 C CA . GLY A 1 103 ? 5.445 0.493 -18.800 1.00 71.81 103 GLY A CA 1
ATOM 821 C C . GLY A 1 103 ? 5.640 -0.122 -20.190 1.00 71.81 103 GLY A C 1
ATOM 822 O O . GLY A 1 103 ? 6.506 -0.968 -20.379 1.00 71.81 103 GLY A O 1
ATOM 823 N N . VAL A 1 104 ? 4.814 0.270 -21.166 1.00 78.50 104 VAL A N 1
ATOM 824 C CA . VAL A 1 104 ? 4.822 -0.257 -22.556 1.00 78.50 104 VAL A CA 1
ATOM 825 C C . VAL A 1 104 ? 4.890 -1.804 -22.634 1.00 78.50 104 VAL A C 1
ATOM 827 O O . VAL A 1 104 ? 5.358 -2.369 -23.614 1.00 78.50 104 VAL A O 1
ATOM 830 N N . GLY A 1 105 ? 4.437 -2.507 -21.586 1.00 74.38 105 GLY A N 1
ATOM 831 C CA . GLY A 1 105 ? 4.424 -3.973 -21.498 1.00 74.38 105 GLY A CA 1
ATOM 832 C C . GLY A 1 105 ? 5.773 -4.649 -21.217 1.00 74.38 105 GLY A C 1
ATOM 833 O O . GLY A 1 105 ? 5.856 -5.870 -21.309 1.00 74.38 105 GLY A O 1
ATOM 834 N N . ILE A 1 106 ? 6.827 -3.897 -20.889 1.00 76.31 106 ILE A N 1
ATOM 835 C CA . ILE A 1 106 ? 8.183 -4.450 -20.711 1.00 76.31 106 ILE A CA 1
ATOM 836 C C . ILE A 1 106 ? 8.459 -4.795 -19.247 1.00 76.31 106 ILE A C 1
ATOM 838 O O . ILE A 1 106 ? 9.175 -5.751 -18.948 1.00 76.31 106 ILE A O 1
ATOM 842 N N . GLN A 1 107 ? 7.913 -4.009 -18.324 1.00 85.19 107 GLN A N 1
ATOM 843 C CA . GLN A 1 107 ? 8.202 -4.157 -16.906 1.00 85.19 107 GLN A CA 1
ATOM 844 C C . GLN A 1 107 ? 7.186 -5.100 -16.272 1.00 85.19 107 GLN A C 1
ATOM 846 O O . GLN A 1 107 ? 6.011 -5.093 -16.633 1.00 85.19 107 GLN A O 1
ATOM 851 N N . LYS A 1 108 ? 7.654 -5.921 -15.336 1.00 88.62 108 LYS A N 1
ATOM 852 C CA . LYS A 1 108 ? 6.868 -6.942 -14.646 1.00 88.62 108 LYS A CA 1
ATOM 853 C C . LYS A 1 108 ? 7.019 -6.772 -13.143 1.00 88.62 108 LYS A C 1
ATOM 855 O O . LYS A 1 108 ? 8.100 -6.403 -12.678 1.00 88.62 108 LYS A O 1
ATOM 860 N N . LEU A 1 109 ? 5.953 -7.038 -12.404 1.00 93.12 109 LEU A N 1
ATOM 861 C CA . LEU A 1 109 ? 5.978 -7.112 -10.947 1.00 93.12 109 LEU A CA 1
ATOM 862 C C . LEU A 1 109 ?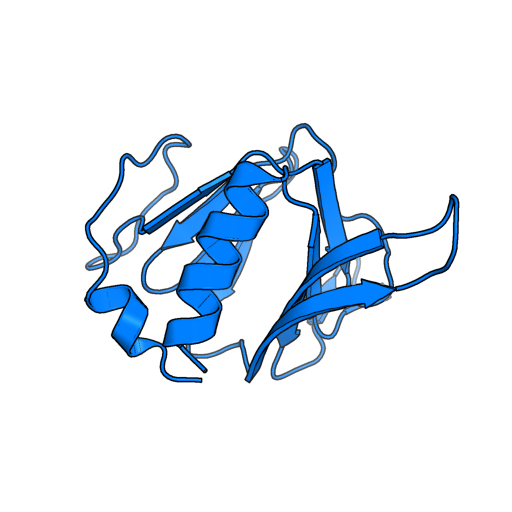 5.058 -8.228 -10.454 1.00 93.12 109 LEU A C 1
ATOM 864 O O . LEU A 1 109 ? 4.030 -8.502 -11.068 1.00 93.12 109 LEU A O 1
ATOM 868 N N . ASN A 1 110 ? 5.420 -8.836 -9.329 1.00 96.06 110 ASN A N 1
ATOM 869 C CA . ASN A 1 110 ? 4.584 -9.786 -8.584 1.00 96.06 110 ASN A CA 1
ATOM 870 C C . ASN A 1 110 ? 4.135 -9.211 -7.235 1.00 96.06 110 ASN A C 1
ATOM 872 O O . ASN A 1 110 ? 3.541 -9.903 -6.412 1.00 96.06 110 ASN A O 1
ATOM 876 N N . GLY A 1 111 ? 4.453 -7.947 -6.970 1.00 97.00 111 GLY A N 1
ATOM 877 C CA . GLY A 1 111 ? 4.168 -7.310 -5.699 1.00 97.00 111 GLY A CA 1
ATOM 878 C C . GLY A 1 111 ? 4.594 -5.858 -5.650 1.00 97.00 111 GLY A C 1
ATOM 879 O O . GLY A 1 111 ? 5.279 -5.349 -6.539 1.00 97.00 111 GLY A O 1
ATOM 880 N N . TYR A 1 112 ? 4.208 -5.213 -4.559 1.00 97.81 112 TYR A N 1
ATOM 881 C CA . TYR A 1 112 ? 4.566 -3.841 -4.244 1.00 97.81 112 TYR A CA 1
ATOM 882 C C . TYR A 1 112 ? 5.304 -3.791 -2.914 1.00 97.81 112 TYR A C 1
ATOM 884 O O . TYR A 1 112 ? 4.927 -4.452 -1.948 1.00 97.81 112 TYR A O 1
ATOM 892 N N . ARG A 1 113 ? 6.347 -2.967 -2.848 1.00 97.94 113 ARG A N 1
ATOM 893 C CA . ARG A 1 113 ? 7.033 -2.597 -1.611 1.00 97.94 113 ARG A CA 1
ATOM 894 C C . ARG A 1 113 ? 6.615 -1.187 -1.230 1.00 97.94 113 ARG A C 1
ATOM 896 O O . ARG A 1 113 ? 6.887 -0.249 -1.976 1.00 97.94 113 ARG A O 1
ATOM 903 N N . PHE A 1 114 ? 6.004 -1.017 -0.063 1.00 98.38 114 PHE A N 1
ATOM 904 C CA . PHE A 1 114 ? 5.650 0.293 0.480 1.00 98.38 114 PHE A CA 1
ATOM 905 C C . PHE A 1 114 ? 6.590 0.681 1.623 1.00 98.38 114 PHE A C 1
ATOM 907 O O . PHE A 1 114 ? 6.625 0.038 2.676 1.00 98.38 114 PHE A O 1
ATOM 914 N N . HIS A 1 115 ? 7.346 1.762 1.428 1.00 97.88 115 HIS A N 1
ATOM 915 C CA . HIS A 1 115 ? 8.317 2.257 2.400 1.00 97.88 115 HIS A CA 1
ATOM 916 C C . HIS A 1 115 ? 7.698 3.386 3.225 1.00 97.88 115 HIS A C 1
ATOM 918 O O . HIS A 1 115 ? 7.742 4.556 2.846 1.00 97.88 115 HIS A O 1
ATOM 924 N N . PHE A 1 116 ? 7.094 3.050 4.361 1.00 98.12 116 PHE A N 1
ATOM 925 C CA . PHE A 1 116 ? 6.427 4.030 5.218 1.00 98.12 116 PHE A CA 1
ATOM 926 C C . PHE A 1 116 ? 7.359 4.692 6.236 1.00 98.12 116 PHE A C 1
ATOM 928 O O . PHE A 1 116 ? 8.375 4.138 6.657 1.00 98.12 116 PHE A O 1
ATOM 935 N N . ARG A 1 117 ? 6.956 5.878 6.704 1.00 96.25 117 ARG A N 1
ATOM 936 C CA . ARG A 1 117 ? 7.532 6.495 7.906 1.00 96.25 117 ARG A CA 1
ATOM 937 C C . ARG A 1 117 ? 7.227 5.622 9.122 1.00 96.25 117 ARG A C 1
ATOM 939 O O . ARG A 1 117 ? 6.189 4.973 9.167 1.00 96.25 117 ARG A O 1
ATOM 946 N N . LYS A 1 118 ? 8.084 5.661 10.148 1.00 95.88 118 LYS A N 1
ATOM 947 C CA . LYS A 1 118 ? 8.008 4.772 11.327 1.00 95.88 118 LYS A 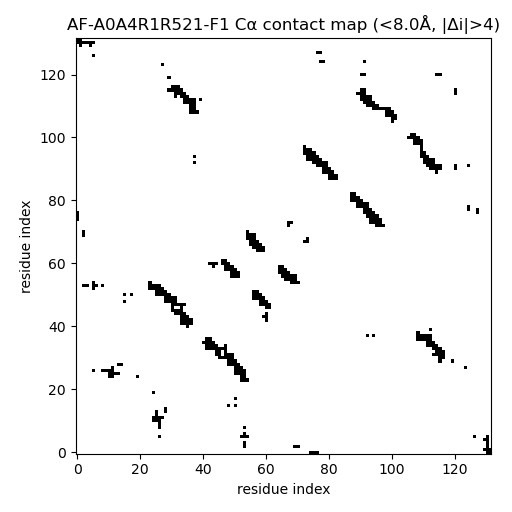CA 1
ATOM 948 C C . LYS A 1 118 ? 6.605 4.645 11.944 1.00 95.88 118 LYS A C 1
ATOM 950 O O . LYS A 1 118 ? 6.186 3.540 12.268 1.00 95.88 118 LYS A O 1
ATOM 955 N N . LYS A 1 119 ? 5.888 5.764 12.109 1.00 97.19 119 LYS A N 1
ATOM 956 C CA . LYS A 1 119 ? 4.527 5.774 12.676 1.00 97.19 119 LYS A CA 1
ATOM 957 C C . LYS A 1 119 ? 3.527 5.049 11.772 1.00 97.19 119 LYS A C 1
ATOM 959 O O . LYS A 1 119 ? 2.765 4.219 12.254 1.00 97.19 119 LYS A O 1
ATOM 964 N N . ASP A 1 120 ? 3.553 5.365 10.484 1.00 98.06 120 ASP A N 1
ATOM 965 C CA . ASP A 1 120 ? 2.630 4.812 9.493 1.00 98.06 120 ASP A CA 1
ATOM 966 C C . ASP A 1 120 ? 2.926 3.322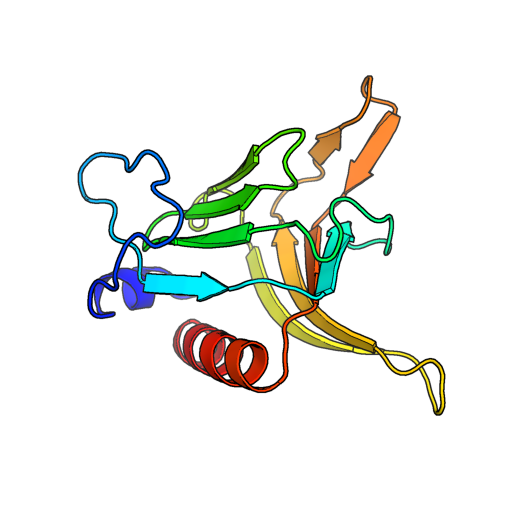 9.250 1.00 98.06 120 ASP A C 1
ATOM 968 O O . ASP A 1 120 ? 2.001 2.526 9.140 1.00 98.06 120 ASP A O 1
ATOM 972 N N . MET A 1 121 ? 4.209 2.934 9.279 1.00 97.94 121 MET A N 1
ATOM 973 C CA . MET A 1 121 ? 4.660 1.539 9.238 1.00 97.94 121 MET A CA 1
ATOM 974 C C . MET A 1 121 ? 4.049 0.722 10.378 1.00 97.94 121 MET A C 1
ATOM 976 O O . MET A 1 121 ? 3.419 -0.293 10.121 1.00 97.94 121 MET A O 1
ATOM 980 N N . ALA A 1 122 ? 4.200 1.180 11.626 1.00 98.00 122 ALA A N 1
ATOM 981 C CA . ALA A 1 122 ? 3.670 0.470 12.790 1.00 98.00 122 ALA A CA 1
ATOM 982 C C . ALA A 1 122 ? 2.135 0.377 12.768 1.00 98.00 122 ALA A C 1
ATOM 984 O O . ALA A 1 122 ? 1.565 -0.636 13.161 1.00 98.00 122 ALA A O 1
ATOM 985 N N . MET A 1 123 ? 1.458 1.428 12.295 1.00 97.94 123 MET A N 1
ATOM 986 C CA . MET A 1 123 ? 0.002 1.431 12.171 1.00 97.94 123 MET A CA 1
ATOM 987 C C . MET A 1 123 ? -0.480 0.420 11.128 1.00 97.94 123 MET A C 1
ATOM 989 O O . MET A 1 123 ? -1.405 -0.338 11.405 1.00 97.94 123 MET A O 1
ATOM 993 N N . PHE A 1 124 ? 0.137 0.401 9.944 1.00 98.12 124 PHE A N 1
ATOM 994 C CA . PHE A 1 124 ? -0.292 -0.499 8.878 1.00 98.12 124 PHE A CA 1
ATOM 995 C C . PHE A 1 124 ? 0.116 -1.954 9.143 1.00 98.12 124 PHE A C 1
ATOM 997 O O . PHE A 1 124 ? -0.678 -2.854 8.900 1.00 98.12 124 PHE A O 1
ATOM 1004 N N . GLU A 1 125 ? 1.287 -2.189 9.745 1.00 97.94 125 GLU A N 1
ATOM 1005 C CA . GLU A 1 125 ? 1.691 -3.502 10.275 1.00 97.94 125 GLU A CA 1
ATOM 1006 C C . GLU A 1 125 ? 0.647 -4.050 11.257 1.00 97.94 125 GLU A C 1
ATOM 1008 O O . GLU A 1 125 ? 0.210 -5.183 11.099 1.00 97.94 125 GLU A O 1
ATOM 1013 N N . GLY A 1 126 ? 0.156 -3.232 12.195 1.00 97.94 126 GLY A N 1
ATOM 1014 C CA . GLY A 1 126 ? -0.886 -3.658 13.135 1.00 97.94 126 GLY A CA 1
ATOM 1015 C C . GLY A 1 126 ? -2.234 -3.992 12.480 1.00 97.94 126 GLY A C 1
ATOM 1016 O O . GLY A 1 126 ? -2.988 -4.799 13.019 1.00 97.94 126 GLY A O 1
ATOM 1017 N N . ILE A 1 127 ? -2.551 -3.403 11.320 1.00 98.00 127 ILE A N 1
ATOM 1018 C CA . ILE A 1 127 ? -3.718 -3.804 10.515 1.00 98.00 127 ILE A CA 1
ATOM 1019 C C . ILE A 1 127 ? -3.457 -5.172 9.878 1.00 98.00 127 ILE A C 1
ATOM 1021 O O . ILE A 1 127 ? -4.286 -6.071 9.996 1.00 98.00 127 ILE A O 1
ATOM 1025 N N . ILE A 1 128 ? -2.289 -5.339 9.258 1.00 97.19 128 ILE A N 1
ATOM 1026 C CA . ILE A 1 128 ? -1.882 -6.570 8.576 1.00 97.19 128 ILE A CA 1
ATOM 1027 C C . ILE A 1 128 ? -1.841 -7.761 9.542 1.00 97.19 128 ILE A C 1
ATOM 1029 O O . ILE A 1 128 ? -2.370 -8.820 9.224 1.00 97.19 128 ILE A O 1
ATOM 1033 N N . GLU A 1 129 ? -1.306 -7.589 10.753 1.00 96.81 129 GLU A N 1
ATOM 1034 C CA . GLU A 1 129 ? -1.258 -8.638 11.786 1.00 96.81 129 GLU A CA 1
ATOM 1035 C C . GLU A 1 129 ? -2.643 -9.177 12.176 1.00 96.81 129 GLU A C 1
ATOM 1037 O O . GLU A 1 129 ? -2.762 -10.309 12.639 1.00 96.81 129 GLU A O 1
ATOM 1042 N N . LYS A 1 130 ? -3.702 -8.379 12.007 1.00 97.00 130 LYS A N 1
ATOM 1043 C CA . LYS A 1 130 ? -5.091 -8.780 12.280 1.00 97.00 130 LYS A CA 1
ATOM 1044 C C . LYS A 1 130 ? -5.783 -9.410 11.071 1.00 97.00 130 LYS A C 1
ATOM 1046 O O . LYS A 1 130 ? -6.826 -10.039 11.235 1.00 97.00 130 LYS A O 1
ATOM 1051 N N . MET A 1 131 ? -5.211 -9.232 9.882 1.00 94.56 131 MET A N 1
ATOM 1052 C CA . MET A 1 131 ? -5.630 -9.887 8.643 1.00 94.56 131 MET A CA 1
ATOM 1053 C C . MET A 1 131 ? -4.902 -11.219 8.409 1.00 94.56 131 MET A C 1
ATOM 1055 O O . MET A 1 131 ? -5.303 -11.959 7.510 1.00 94.56 131 MET A O 1
ATOM 1059 N N . ALA A 1 132 ? -3.823 -11.504 9.144 1.00 85.56 132 ALA A N 1
ATOM 1060 C CA . ALA A 1 132 ? -3.062 -12.749 9.034 1.00 85.56 132 ALA A CA 1
ATOM 1061 C C . ALA A 1 132 ? -3.911 -13.984 9.381 1.00 85.56 132 ALA A C 1
ATOM 1063 O O . ALA A 1 132 ? -4.704 -13.918 10.348 1.00 85.56 132 ALA A O 1
#

Secondary structure (DSSP, 8-state):
--TTHHHHSPP---TT-PPPPTT--EEEEE--SEEEETT--EEE-TT-EEEEESSEEEEE-SS-EEEEETTTTEEEEEEEEES-GGG-EEEEEEEEEEEEEETTTTEEEEEEEEE--HHHHHHHHHHHHHH-

Foldseek 3Di:
DALCLLVVADADDPPVPDDADVPKGWRAKAQFCFKAFPVRHTPAGSCWIWTDISFWIWIGRVVDIDIGGCVQWFDAWAWDWDDDDPPIAIWIKTATPDWDADDVRPDIGRIMTTHGDPVRSVVVNVSRVVRD

Solvent-accessible surface area (backbone atoms only — not comparable to full-atom values): 7394 Å² total; per-residue (Å²): 106,49,59,70,53,45,68,70,50,66,76,45,82,66,83,82,67,71,89,71,57,94,93,52,41,35,59,47,75,47,63,27,62,23,31,20,30,60,89,61,54,78,69,27,45,60,83,16,40,39,41,32,39,46,52,34,40,38,44,32,43,88,84,54,73,47,79,42,46,48,80,84,37,46,61,47,67,48,80,47,78,47,73,60,82,94,60,53,43,63,31,39,39,39,34,40,74,55,80,44,70,39,74,99,68,74,42,75,30,48,26,37,31,40,27,46,46,74,70,56,40,56,54,51,49,60,52,40,67,66,20,98

Sequence (132 aa):
MNTYYLDTLPEIKNKYKVNLQPGEKVVFTAKPYGFAADTGTLLGDDTSRITVTNQRILADNTLGIWEIDIVEDVVDMRKEKIGKFLAKQEFILVSMNKELTFGVGIQKLNGYRFHFRKKDMAMFEGIIEKMA

Organism: NCBI:txid1469948